Protein AF-A0A8B9JPG5-F1 (afdb_monomer_lite)

InterPro domains:
  IPR008993 Tissue inhibitor of metalloproteinases-like, OB-fold [G3DSA:2.40.50.120] (59-161)
  IPR008993 Tissue inhibitor of metalloproteinases-like, OB-fold [SSF50242] (63-153)
  IPR010294 ADAMTS/ADAMTS-like, Spacer 1 [PF05986] (6-55)
  IPR018933 Netrin module, non-TIMP type [PF01759] (63-150)
  IPR050439 ADAMTS and ADAMTS-like [PTHR13723] (6-58)

Secondary structure (DSSP, 8-state):
------EEESGGG-PPPSEEEEETTEEEEEEE-SSS-EEEE--S--SS--EE-----SEEEEEEEEEEEEETTEEEEEEEEEEEEE-SS---SEEEEEESSSS-SS---TT-EEEEEEEEE--SSSSPPEEE--TTS-EEE--HHHHHHHHHHHHHH-TT--------

Structure (mmCIF, N/CA/C/O backbone):
data_AF-A0A8B9JPG5-F1
#
_entry.id   AF-A0A8B9JPG5-F1
#
loop_
_atom_site.group_PDB
_atom_site.id
_atom_site.type_symbol
_atom_site.label_atom_id
_atom_site.label_alt_id
_atom_site.label_comp_id
_atom_site.label_asym_id
_atom_site.label_entity_id
_atom_site.label_seq_id
_atom_site.pdbx_PDB_ins_code
_atom_site.Cartn_x
_atom_site.Cartn_y
_atom_site.Cartn_z
_atom_site.occupancy
_atom_site.B_iso_or_equiv
_atom_site.auth_seq_id
_atom_site.auth_comp_id
_atom_site.auth_asym_id
_atom_site.auth_atom_id
_atom_site.pdbx_PDB_model_num
ATOM 1 N N . MET A 1 1 ? -15.796 -27.600 5.968 1.00 35.81 1 MET A N 1
ATOM 2 C CA . MET A 1 1 ? -16.480 -26.359 6.389 1.00 35.81 1 MET A CA 1
ATOM 3 C C . MET A 1 1 ? -15.391 -25.347 6.690 1.00 35.81 1 MET A C 1
ATOM 5 O O . MET A 1 1 ? -14.611 -25.589 7.598 1.00 35.81 1 MET A O 1
ATOM 9 N N . GLY A 1 2 ? -15.226 -24.330 5.842 1.00 49.50 2 GLY A N 1
ATOM 10 C CA . GLY A 1 2 ? -14.168 -23.331 6.013 1.00 49.50 2 GLY A CA 1
ATOM 11 C C . GLY A 1 2 ? -14.512 -22.383 7.157 1.00 49.50 2 GLY A C 1
ATOM 12 O O . GLY A 1 2 ? -15.645 -21.913 7.234 1.00 49.50 2 GLY A O 1
ATOM 13 N N . VAL A 1 3 ? -13.557 -22.133 8.050 1.00 55.53 3 VAL A N 1
ATOM 14 C CA . VAL A 1 3 ? -13.694 -21.124 9.104 1.00 55.53 3 VAL A CA 1
ATOM 15 C C . VAL A 1 3 ? -13.783 -19.757 8.426 1.00 55.53 3 VAL A C 1
ATOM 17 O O . VAL A 1 3 ? -12.880 -19.372 7.684 1.00 55.53 3 VAL A O 1
ATOM 20 N N . VAL A 1 4 ? -14.882 -19.033 8.640 1.00 59.91 4 VAL A N 1
ATOM 21 C CA . VAL A 1 4 ? -15.007 -17.644 8.186 1.00 59.91 4 VAL A CA 1
ATOM 22 C C . VAL A 1 4 ? -14.170 -16.789 9.129 1.00 59.91 4 VAL A C 1
ATOM 24 O O . VAL A 1 4 ? -14.615 -16.430 10.215 1.00 59.91 4 VAL A O 1
ATOM 27 N N . VAL A 1 5 ? -12.932 -16.499 8.734 1.00 64.81 5 VAL A N 1
ATOM 28 C CA . VAL A 1 5 ? -12.050 -15.613 9.498 1.00 64.81 5 VAL A CA 1
ATOM 29 C C . VAL A 1 5 ? -12.565 -14.184 9.360 1.00 64.81 5 VAL A C 1
ATOM 31 O O . VAL A 1 5 ? -12.554 -13.604 8.272 1.00 64.81 5 VAL A O 1
ATOM 34 N N . ARG A 1 6 ? -13.033 -13.604 10.468 1.00 70.81 6 ARG A N 1
ATOM 35 C CA . ARG A 1 6 ? -13.463 -12.207 10.517 1.00 70.81 6 ARG A CA 1
ATOM 36 C C . ARG A 1 6 ? -12.307 -11.336 10.990 1.00 70.81 6 ARG A C 1
ATOM 38 O O . ARG A 1 6 ? -11.999 -11.280 12.175 1.00 70.81 6 ARG A O 1
ATOM 45 N N . PHE A 1 7 ? -11.692 -10.620 10.056 1.00 68.75 7 PHE A N 1
ATOM 46 C CA . PHE A 1 7 ? -10.727 -9.584 10.405 1.00 68.75 7 PHE A CA 1
ATOM 47 C C . PHE A 1 7 ? -11.445 -8.339 10.920 1.00 68.75 7 PHE A C 1
ATOM 49 O O . PHE A 1 7 ? -12.365 -7.830 10.274 1.00 68.75 7 PHE A O 1
ATOM 56 N N . VAL A 1 8 ? -11.003 -7.845 12.072 1.00 76.12 8 VAL A N 1
ATOM 57 C CA . VAL A 1 8 ? -11.677 -6.753 12.782 1.00 76.12 8 VAL A CA 1
ATOM 58 C C . VAL A 1 8 ? -10.982 -5.414 12.558 1.00 76.12 8 VAL A C 1
ATOM 60 O O . VAL A 1 8 ? -11.636 -4.436 12.201 1.00 76.12 8 VAL A O 1
ATOM 63 N N . ILE A 1 9 ? -9.655 -5.377 12.700 1.00 79.94 9 ILE A N 1
ATOM 64 C CA . ILE A 1 9 ? -8.839 -4.186 12.442 1.00 79.94 9 ILE A CA 1
ATOM 65 C C . ILE A 1 9 ? -7.865 -4.458 11.302 1.00 79.94 9 ILE A C 1
ATOM 67 O O . ILE A 1 9 ? -7.290 -5.544 11.206 1.00 79.94 9 ILE A O 1
ATOM 71 N N . ASN A 1 10 ? -7.739 -3.465 10.420 1.00 76.00 10 ASN A N 1
ATOM 72 C CA . ASN A 1 10 ? -6.990 -3.489 9.167 1.00 76.00 10 ASN A CA 1
ATOM 73 C C . ASN A 1 10 ? -7.413 -4.582 8.160 1.00 76.00 10 ASN A C 1
ATOM 75 O O . ASN A 1 10 ? -6.817 -4.733 7.100 1.00 76.00 10 ASN A O 1
ATOM 79 N N . GLY A 1 11 ? -8.474 -5.331 8.462 1.00 73.50 11 GLY A N 1
ATOM 80 C CA . GLY A 1 11 ? -8.953 -6.460 7.675 1.00 73.50 11 GLY A CA 1
ATOM 81 C C . GLY A 1 11 ? -9.331 -6.135 6.234 1.00 73.50 11 GLY A C 1
ATOM 82 O O . GLY A 1 11 ? -9.774 -5.028 5.925 1.00 73.50 11 GLY A O 1
ATOM 83 N N . ASN A 1 12 ? -9.225 -7.141 5.360 1.00 72.75 12 ASN A N 1
ATOM 84 C CA . ASN A 1 12 ? -9.536 -7.022 3.930 1.00 72.75 12 ASN A CA 1
ATOM 85 C C . ASN A 1 12 ? -8.791 -5.864 3.253 1.00 72.75 12 ASN A C 1
ATOM 87 O O . ASN A 1 12 ? -9.365 -5.188 2.398 1.00 72.75 12 ASN A O 1
ATOM 91 N N . TRP A 1 13 ? -7.545 -5.615 3.669 1.00 72.25 13 TRP A N 1
ATOM 92 C CA . TRP A 1 13 ? -6.702 -4.560 3.106 1.00 72.25 13 TRP A CA 1
ATOM 93 C C . TRP A 1 13 ? -7.333 -3.169 3.208 1.00 72.25 13 TRP A C 1
ATOM 95 O O . TRP A 1 13 ? -7.225 -2.360 2.292 1.00 72.25 13 TRP A O 1
ATOM 105 N N . LYS A 1 14 ? -8.018 -2.875 4.318 1.00 78.62 14 LYS A N 1
ATOM 106 C CA . LYS A 1 14 ? -8.569 -1.542 4.600 1.00 78.62 14 LYS A CA 1
ATOM 107 C C . LYS A 1 14 ? -7.835 -0.925 5.771 1.00 78.62 14 LYS A C 1
ATOM 109 O O . LYS A 1 14 ? -7.670 -1.581 6.782 1.00 78.62 14 LYS A O 1
ATOM 114 N N . ILE A 1 15 ? -7.461 0.345 5.677 1.00 78.44 15 ILE A N 1
ATOM 115 C CA . ILE A 1 15 ? -6.825 1.055 6.794 1.00 78.44 15 ILE A CA 1
ATOM 116 C C . ILE A 1 15 ? -7.891 1.435 7.829 1.00 78.44 15 ILE A C 1
ATOM 118 O O . ILE A 1 15 ? -8.842 2.155 7.510 1.00 78.44 15 ILE A O 1
ATOM 122 N N . SER A 1 16 ? -7.720 0.984 9.071 1.00 82.69 16 SER A N 1
ATOM 123 C CA . SER A 1 16 ? -8.546 1.405 10.207 1.00 82.69 16 SER A CA 1
ATOM 124 C C . SER A 1 16 ? -8.001 2.688 10.848 1.00 82.69 16 SER A C 1
ATOM 126 O O . SER A 1 16 ? -6.794 2.939 10.847 1.00 82.69 16 SER A O 1
ATOM 128 N N . ILE A 1 17 ? -8.888 3.510 11.420 1.00 82.38 17 ILE A N 1
ATOM 129 C CA . ILE A 1 17 ? -8.504 4.702 12.195 1.00 82.38 17 ILE A CA 1
ATOM 130 C C . ILE A 1 17 ? -8.284 4.346 13.673 1.00 82.38 17 ILE A C 1
ATOM 132 O O . ILE A 1 17 ? -8.996 3.484 14.186 1.00 82.38 17 ILE A O 1
ATOM 136 N N . PRO A 1 18 ? -7.350 4.992 14.388 1.00 86.38 18 PRO A N 1
ATOM 137 C CA . PRO A 1 18 ? -7.251 4.849 15.840 1.00 86.38 18 PRO A CA 1
ATOM 138 C C . PRO A 1 18 ? -8.563 5.227 16.528 1.00 86.38 18 PRO A C 1
ATOM 140 O O . PRO A 1 18 ? -9.206 6.203 16.138 1.00 86.38 18 PRO A O 1
ATOM 143 N N . GLY A 1 19 ? -8.955 4.462 17.541 1.00 88.50 19 GLY A N 1
ATOM 144 C CA . GLY A 1 19 ? -10.221 4.646 18.241 1.00 88.50 19 GLY A CA 1
ATOM 145 C C . GLY A 1 19 ? -10.730 3.370 18.903 1.00 88.50 19 GLY A C 1
ATOM 146 O O . GLY A 1 19 ? -10.037 2.353 18.950 1.00 88.50 19 GLY A O 1
ATOM 147 N N . GLU A 1 20 ? -11.953 3.445 19.416 1.00 91.62 20 GLU A N 1
ATOM 148 C CA . GLU A 1 20 ? -12.646 2.321 20.042 1.00 91.62 20 GLU A CA 1
ATOM 149 C C . GLU A 1 20 ? -13.562 1.602 19.049 1.00 91.62 20 GLU A C 1
ATOM 151 O O . GLU A 1 20 ? -14.272 2.234 18.265 1.00 91.62 20 GLU A O 1
ATOM 156 N N . TYR A 1 21 ? -13.567 0.273 19.119 1.00 89.50 21 TYR A N 1
ATOM 157 C CA . TYR A 1 21 ? -14.355 -0.609 18.266 1.00 89.50 21 TYR A CA 1
ATOM 158 C C . TYR A 1 21 ? -15.128 -1.622 19.116 1.00 89.50 21 TYR A C 1
ATOM 160 O O . TYR A 1 21 ? -14.563 -2.230 20.022 1.00 89.50 21 TYR A O 1
ATOM 168 N N . ASP A 1 22 ? -16.405 -1.842 18.801 1.00 90.06 22 ASP A N 1
ATOM 169 C CA . ASP A 1 22 ? -17.216 -2.917 19.388 1.00 90.06 22 ASP A CA 1
ATOM 170 C C . ASP A 1 22 ? -16.940 -4.248 18.682 1.00 90.06 22 ASP A C 1
ATOM 172 O O . ASP A 1 22 ? -17.262 -4.411 17.501 1.00 90.06 22 ASP A O 1
ATOM 176 N N . VAL A 1 23 ? -16.303 -5.193 19.383 1.00 87.75 23 VAL A N 1
ATOM 177 C CA . VAL A 1 23 ? -15.752 -6.421 18.785 1.00 87.75 23 VAL A CA 1
ATOM 178 C C . VAL A 1 23 ? -15.890 -7.601 19.746 1.00 87.75 23 VAL A C 1
ATOM 180 O O . VAL A 1 23 ? -15.605 -7.463 20.931 1.00 87.75 23 VAL A O 1
ATOM 183 N N . ALA A 1 24 ? -16.340 -8.765 19.262 1.00 85.44 24 ALA A N 1
ATOM 184 C CA . ALA A 1 24 ? -16.481 -9.995 20.059 1.00 85.44 24 ALA A CA 1
ATOM 185 C C . ALA A 1 24 ? -17.149 -9.806 21.444 1.00 85.44 24 ALA A C 1
ATOM 187 O O . ALA A 1 24 ? -16.769 -10.454 22.420 1.00 85.44 24 ALA A O 1
ATOM 188 N N . GLY A 1 25 ? -18.121 -8.893 21.554 1.00 87.62 25 GLY A N 1
ATOM 189 C CA . GLY A 1 25 ? -18.820 -8.606 22.811 1.00 87.62 25 GLY A CA 1
ATOM 190 C C . GLY A 1 25 ? -18.060 -7.731 23.817 1.00 87.62 25 GLY A C 1
ATOM 191 O O . GLY A 1 25 ? -18.489 -7.636 24.963 1.00 87.62 25 GLY A O 1
ATOM 192 N N . THR A 1 26 ? -16.961 -7.091 23.414 1.00 91.06 26 THR A N 1
ATOM 193 C CA . THR A 1 26 ? -16.172 -6.162 24.235 1.00 91.06 26 THR A CA 1
ATOM 194 C C . THR A 1 26 ? -15.699 -4.951 23.413 1.00 91.06 26 THR A C 1
ATOM 196 O O . THR A 1 26 ? -16.004 -4.828 22.224 1.00 91.06 26 THR A O 1
ATOM 199 N N . LYS A 1 27 ? -14.974 -4.026 24.048 1.00 91.31 27 LYS A N 1
ATOM 200 C CA . LYS A 1 27 ? -14.379 -2.848 23.401 1.00 91.31 27 LYS A CA 1
ATOM 201 C C . LYS A 1 27 ? -12.916 -3.117 23.070 1.00 91.31 27 LYS A C 1
ATOM 203 O O . LYS A 1 27 ? -12.140 -3.435 23.958 1.00 91.31 27 LYS A O 1
ATOM 208 N N . LEU A 1 28 ? -12.517 -2.939 21.818 1.00 90.38 28 LEU A N 1
ATOM 209 C CA . LEU A 1 28 ? -11.113 -2.897 21.424 1.00 90.38 28 LEU A CA 1
ATOM 210 C C . LEU A 1 28 ? -10.692 -1.445 21.251 1.00 90.38 28 LEU A C 1
ATOM 212 O O . LEU A 1 28 ? -11.255 -0.722 20.430 1.00 90.38 28 LEU A O 1
ATOM 216 N N . LEU A 1 29 ? -9.681 -1.034 22.005 1.00 91.62 29 LEU A N 1
ATOM 217 C CA . LEU A 1 29 ? -9.038 0.260 21.862 1.00 91.62 29 LEU A CA 1
ATOM 218 C C . LEU A 1 29 ? -7.803 0.105 20.975 1.00 91.62 29 LEU A C 1
ATOM 220 O O . LEU A 1 29 ? -6.804 -0.494 21.372 1.00 91.62 29 LEU A O 1
ATOM 224 N N . TYR A 1 30 ? -7.882 0.648 19.762 1.00 90.31 30 TYR A N 1
ATOM 225 C CA . TYR A 1 30 ? -6.776 0.685 18.813 1.00 90.31 30 TYR A CA 1
ATOM 226 C C . TYR A 1 30 ? -6.069 2.032 18.897 1.00 90.31 30 TYR A C 1
ATOM 228 O O . TYR A 1 30 ? -6.654 3.088 18.636 1.00 90.31 30 TYR A O 1
ATOM 236 N N . ARG A 1 31 ? -4.782 1.989 19.229 1.00 85.44 31 ARG A N 1
ATOM 237 C CA . ARG A 1 31 ? -3.894 3.146 19.237 1.00 85.44 31 ARG A CA 1
ATOM 238 C C . ARG A 1 31 ? -2.774 2.908 18.237 1.00 85.44 31 ARG A C 1
ATOM 240 O O . ARG A 1 31 ? -2.242 1.808 18.126 1.00 85.44 31 ARG A O 1
ATOM 247 N N . ARG A 1 32 ? -2.377 3.960 17.531 1.00 79.56 32 ARG A N 1
ATOM 248 C CA . ARG A 1 32 ? -1.180 3.927 16.695 1.00 79.56 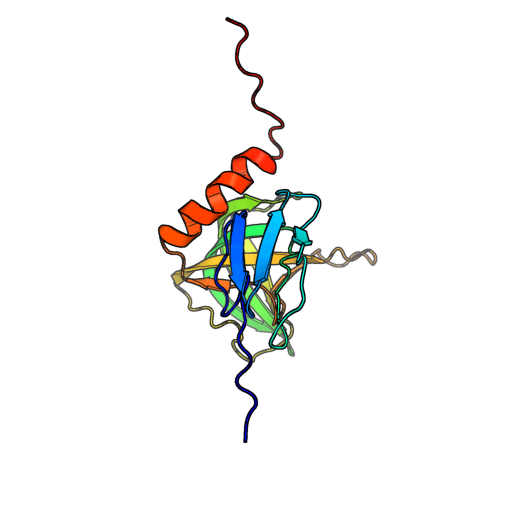32 ARG A CA 1
ATOM 249 C C . ARG A 1 32 ? -0.421 5.230 16.833 1.00 79.56 32 ARG A C 1
ATOM 251 O O . ARG A 1 32 ? -1.014 6.307 16.792 1.00 79.56 32 ARG A O 1
ATOM 258 N N . SER A 1 33 ? 0.887 5.117 16.972 1.00 72.75 33 SER A N 1
ATOM 259 C CA . SER A 1 33 ? 1.804 6.201 16.665 1.00 72.75 33 SER A CA 1
ATOM 260 C C . SER A 1 33 ? 2.174 6.082 15.195 1.00 72.75 33 SER A C 1
ATOM 262 O O . SER A 1 33 ? 2.292 4.977 14.669 1.00 72.75 33 SER A O 1
ATOM 264 N N . ALA A 1 34 ? 2.372 7.206 14.518 1.00 62.09 34 ALA A N 1
ATOM 265 C CA . ALA A 1 34 ? 2.670 7.180 13.093 1.00 62.09 34 ALA A CA 1
ATOM 266 C C . ALA A 1 34 ? 3.979 6.447 12.767 1.00 62.09 34 ALA A C 1
ATOM 268 O O . ALA A 1 34 ? 4.159 5.980 11.646 1.00 62.09 34 ALA A O 1
ATOM 269 N N . ASP A 1 35 ? 4.873 6.311 13.753 1.00 59.16 35 ASP A N 1
ATOM 270 C CA . ASP A 1 35 ? 6.220 5.826 13.507 1.00 59.16 35 ASP A CA 1
ATOM 271 C C . ASP A 1 35 ? 6.760 4.754 14.452 1.00 59.16 35 ASP A C 1
ATOM 273 O O . ASP A 1 35 ? 7.707 4.053 14.090 1.00 59.16 35 ASP A O 1
ATOM 277 N N . THR A 1 36 ? 6.210 4.613 15.652 1.00 61.28 36 THR A N 1
ATOM 278 C CA . THR A 1 36 ? 6.877 3.833 16.702 1.00 61.28 36 THR A CA 1
ATOM 279 C C . THR A 1 36 ? 6.167 2.546 17.076 1.00 61.28 36 THR A C 1
ATOM 281 O O . THR A 1 36 ? 6.854 1.578 17.388 1.00 61.28 36 THR A O 1
ATOM 284 N N . TRP A 1 37 ? 4.835 2.504 17.048 1.00 71.56 37 TRP A N 1
ATOM 285 C CA . TRP A 1 37 ? 4.091 1.334 17.508 1.00 71.56 37 TRP A CA 1
ATOM 286 C C . TRP A 1 37 ? 2.609 1.402 17.129 1.00 71.56 37 TRP A C 1
ATOM 288 O O . TRP A 1 37 ? 2.031 2.482 16.983 1.00 71.56 37 TRP A O 1
ATOM 298 N N . GLU A 1 38 ? 1.993 0.228 17.048 1.00 80.44 38 GLU A N 1
ATOM 299 C CA . GLU A 1 38 ? 0.547 0.025 17.107 1.00 80.44 38 GLU A CA 1
ATOM 300 C C . GLU A 1 38 ? 0.241 -0.761 18.389 1.00 80.44 38 GLU A C 1
ATOM 302 O O . GLU A 1 38 ? 0.988 -1.677 18.736 1.00 80.44 38 GLU A O 1
ATOM 307 N N . SER A 1 39 ? -0.808 -0.390 19.122 1.00 85.12 39 SER A N 1
ATOM 308 C CA . SER A 1 39 ? -1.281 -1.140 20.285 1.00 85.12 39 SER A CA 1
ATOM 309 C C . SER A 1 39 ? -2.774 -1.407 20.177 1.00 85.12 39 SER A C 1
ATOM 311 O O . SER A 1 39 ? -3.553 -0.602 19.658 1.00 85.12 39 SER A O 1
ATOM 313 N N . PHE A 1 40 ? -3.152 -2.572 20.683 1.00 88.00 40 PHE A N 1
ATOM 314 C CA . PHE A 1 40 ? -4.520 -3.048 20.731 1.00 88.00 40 PHE A CA 1
ATOM 315 C C . PHE A 1 40 ? -4.785 -3.466 22.168 1.00 88.00 40 PHE A C 1
ATOM 317 O O . PHE A 1 40 ? -4.139 -4.377 22.682 1.00 88.00 40 PHE A O 1
ATOM 324 N N . GLU A 1 41 ? -5.698 -2.768 22.827 1.00 90.31 41 GLU A N 1
ATOM 325 C CA . GLU A 1 41 ? -6.100 -3.061 24.198 1.00 90.31 41 GLU A CA 1
ATOM 326 C C . GLU A 1 41 ? -7.520 -3.621 24.175 1.00 90.31 41 GLU A C 1
ATOM 328 O O . GLU A 1 41 ? -8.434 -3.006 23.623 1.00 90.31 41 GLU A O 1
ATOM 333 N N . VAL A 1 42 ? -7.694 -4.812 24.749 1.00 90.94 42 VAL A N 1
ATOM 334 C CA . VAL A 1 42 ? -8.981 -5.508 24.825 1.00 90.94 42 VAL A CA 1
ATOM 335 C C . VAL A 1 42 ? -9.201 -5.909 26.289 1.00 90.94 42 VAL A C 1
ATOM 337 O O . VAL A 1 42 ? -8.474 -6.769 26.782 1.00 90.94 42 VAL A O 1
ATOM 340 N N . PRO A 1 43 ? -10.161 -5.301 27.012 1.00 89.00 43 PRO A N 1
ATOM 341 C CA . PRO A 1 43 ? -10.385 -5.567 28.432 1.00 89.00 43 PRO A CA 1
ATOM 342 C C . PRO A 1 43 ? -11.014 -6.949 28.678 1.00 89.00 43 PRO A C 1
ATOM 344 O O . PRO A 1 43 ? -10.873 -7.499 29.767 1.00 89.00 43 PRO A O 1
ATOM 347 N N . GLY A 1 44 ? -11.661 -7.531 27.662 1.00 84.25 44 GLY A N 1
ATOM 348 C CA . GLY A 1 44 ? -12.262 -8.865 27.721 1.00 84.25 44 GLY A CA 1
ATOM 349 C C . GLY A 1 44 ? -13.495 -8.954 28.638 1.00 84.25 44 GLY A C 1
ATOM 350 O O . GLY A 1 44 ? -13.972 -7.928 29.130 1.00 84.25 44 GLY A O 1
ATOM 351 N N . PRO A 1 45 ? -14.036 -10.170 28.853 1.00 88.38 45 PRO A N 1
ATOM 352 C CA . PRO A 1 45 ? -13.767 -11.391 28.082 1.00 88.38 45 PRO A CA 1
ATOM 353 C C . PRO A 1 45 ? -14.278 -11.276 26.633 1.00 88.38 45 PRO A C 1
ATOM 355 O O . PRO A 1 45 ? -15.267 -10.593 26.372 1.00 88.38 45 PRO A O 1
ATOM 358 N N . THR A 1 46 ? -13.607 -11.929 25.683 1.00 88.12 46 THR A N 1
ATOM 359 C CA . THR A 1 46 ? -14.060 -12.017 24.284 1.00 88.12 46 THR A CA 1
ATOM 360 C C . THR A 1 46 ? -14.981 -13.223 24.102 1.00 88.12 46 THR A C 1
ATOM 362 O O . THR A 1 46 ? -14.718 -14.294 24.643 1.00 88.12 46 THR A O 1
ATOM 365 N N . GLN A 1 47 ? -16.063 -13.060 23.341 1.00 86.81 47 GLN A N 1
ATOM 366 C CA . GLN A 1 47 ? -17.018 -14.140 23.050 1.00 86.81 47 GLN A CA 1
ATOM 367 C C . GLN A 1 47 ? -16.583 -15.031 21.873 1.00 86.81 47 GLN A C 1
ATOM 369 O O . GLN A 1 47 ? -17.084 -16.141 21.728 1.00 86.81 47 GLN A O 1
ATOM 374 N N . GLU A 1 48 ? -15.660 -14.548 21.039 1.00 86.25 48 GLU A N 1
ATOM 375 C CA . GLU A 1 48 ? -15.118 -15.232 19.861 1.00 86.25 48 GLU A CA 1
ATOM 376 C C . GLU A 1 48 ? -13.642 -14.851 19.649 1.00 86.25 48 GLU A C 1
ATOM 378 O O . GLU A 1 48 ? -13.165 -13.859 20.214 1.00 86.25 48 GLU A O 1
ATOM 383 N N . ASP A 1 49 ? -12.927 -15.635 18.837 1.00 82.44 49 ASP A N 1
ATOM 384 C CA . ASP A 1 49 ? -11.533 -15.369 18.472 1.00 82.44 49 ASP A CA 1
ATOM 385 C C . ASP A 1 49 ? -11.419 -14.095 17.621 1.00 82.44 49 ASP A C 1
ATOM 387 O O . ASP A 1 49 ? -12.161 -13.883 16.659 1.00 82.44 49 ASP A O 1
ATOM 391 N N . LEU A 1 50 ? -10.449 -13.242 17.955 1.00 78.69 50 LEU A N 1
ATOM 392 C CA . LEU A 1 50 ? -10.187 -11.989 17.250 1.00 78.69 50 LEU A CA 1
ATOM 393 C C . LEU A 1 50 ? -8.923 -12.102 16.391 1.00 78.69 50 LEU A C 1
ATOM 395 O O . LEU A 1 50 ? -7.826 -12.294 16.911 1.00 78.69 50 LEU A O 1
ATOM 399 N N . HIS A 1 51 ? -9.060 -11.891 15.079 1.00 78.50 51 HIS A N 1
ATOM 400 C CA . HIS A 1 51 ? -7.928 -11.782 14.154 1.00 78.50 51 HIS A CA 1
ATOM 401 C C . HIS A 1 51 ? -7.661 -10.310 13.796 1.00 78.50 51 HIS A C 1
ATOM 403 O O . HIS A 1 51 ? -8.509 -9.625 13.210 1.00 78.50 51 HIS A O 1
ATOM 409 N N . ILE A 1 52 ? -6.470 -9.821 14.152 1.00 74.44 52 ILE A N 1
ATOM 410 C CA . ILE A 1 52 ? -6.032 -8.425 13.997 1.00 74.44 52 ILE A CA 1
ATOM 411 C C . ILE A 1 52 ? -4.812 -8.387 13.074 1.00 74.44 52 ILE A C 1
ATOM 413 O O . ILE A 1 52 ? -3.863 -9.138 13.288 1.00 74.44 52 ILE A O 1
ATOM 417 N N . MET A 1 53 ? -4.817 -7.500 12.074 1.00 72.81 53 MET A N 1
ATOM 418 C CA . MET A 1 53 ? -3.649 -7.263 11.223 1.00 72.81 53 MET A CA 1
ATOM 419 C C . MET A 1 53 ? -2.898 -6.003 11.668 1.00 72.81 53 MET A C 1
ATOM 421 O O . MET A 1 53 ? -3.481 -4.922 11.784 1.00 72.81 53 MET A O 1
ATOM 425 N N . VAL A 1 54 ? -1.594 -6.152 11.888 1.00 71.12 54 VAL A N 1
ATOM 426 C CA . VAL A 1 54 ? -0.685 -5.076 12.307 1.00 7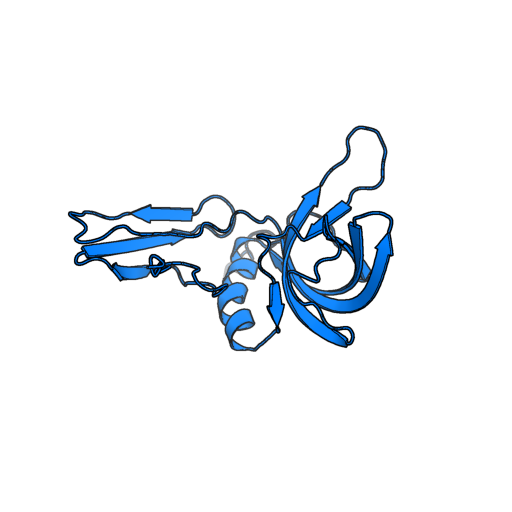1.12 54 VAL A CA 1
ATOM 427 C C . VAL A 1 54 ? 0.109 -4.601 11.092 1.00 71.12 54 VAL A C 1
ATOM 429 O O . VAL A 1 54 ? 0.715 -5.418 10.401 1.00 71.12 54 VAL A O 1
ATOM 432 N N . SER A 1 55 ? 0.118 -3.295 10.817 1.00 66.31 55 SER A N 1
ATOM 433 C CA . SER A 1 55 ? 0.870 -2.723 9.696 1.00 66.31 55 SER A CA 1
ATOM 434 C C . SER A 1 55 ? 2.218 -2.184 10.170 1.00 66.31 55 SER A C 1
ATOM 436 O O . SER A 1 55 ? 2.325 -1.096 10.733 1.00 66.31 55 SER A O 1
ATOM 438 N N . VAL A 1 56 ? 3.280 -2.949 9.917 1.00 63.94 56 VAL A N 1
ATOM 439 C CA . VAL A 1 56 ? 4.665 -2.621 10.316 1.00 63.94 56 VAL A CA 1
ATOM 440 C C . VAL A 1 56 ? 5.524 -2.056 9.177 1.00 63.94 56 VAL A C 1
ATOM 442 O O . VAL A 1 56 ? 6.735 -1.885 9.324 1.00 63.94 56 VAL A O 1
ATOM 445 N N . HIS A 1 57 ? 4.921 -1.711 8.039 1.00 69.69 57 HIS A N 1
ATOM 446 C CA . HIS A 1 57 ? 5.666 -1.302 6.849 1.00 69.69 57 HIS A CA 1
ATOM 447 C C . HIS A 1 57 ? 6.183 0.154 6.940 1.00 69.69 57 HIS A C 1
ATOM 449 O O . HIS A 1 57 ? 5.417 1.070 7.256 1.00 69.69 57 HIS A O 1
ATOM 455 N N . PRO A 1 58 ? 7.483 0.399 6.666 1.00 74.44 58 PRO A N 1
ATOM 456 C CA . PRO A 1 58 ? 8.134 1.688 6.917 1.00 74.44 58 PRO A CA 1
ATOM 457 C C . PRO A 1 58 ? 7.880 2.755 5.846 1.00 74.44 58 PRO A C 1
ATOM 459 O O . PRO A 1 58 ? 8.157 3.927 6.105 1.00 74.44 58 PRO A O 1
ATOM 462 N N . VAL A 1 59 ? 7.400 2.378 4.655 1.00 81.94 59 VAL A N 1
ATOM 463 C CA . VAL A 1 59 ? 6.993 3.336 3.621 1.00 81.94 59 VAL A CA 1
ATOM 464 C C . VAL A 1 59 ? 5.534 3.180 3.288 1.00 81.94 59 VAL A C 1
ATOM 466 O O . VAL A 1 59 ? 5.087 2.072 3.034 1.00 81.94 59 VAL A O 1
ATOM 469 N N . SER A 1 60 ? 4.819 4.301 3.260 1.00 87.44 60 SER A N 1
ATOM 470 C CA . SER A 1 60 ? 3.448 4.411 2.772 1.00 87.44 60 SER A CA 1
ATOM 471 C C . SER A 1 60 ? 3.404 5.506 1.714 1.00 87.44 60 SER A C 1
ATOM 473 O O . SER A 1 60 ? 3.602 6.684 2.028 1.00 87.44 60 SER A O 1
ATOM 475 N N . SER A 1 61 ? 3.167 5.128 0.462 1.00 90.12 61 SER A N 1
ATOM 476 C CA . SER A 1 61 ? 3.216 6.034 -0.685 1.00 90.12 61 SER A CA 1
ATOM 477 C C . SER A 1 61 ? 2.065 5.792 -1.655 1.00 90.12 61 SER A C 1
ATOM 479 O O . SER A 1 61 ? 1.424 4.742 -1.653 1.00 90.12 61 SER A O 1
ATOM 481 N N . VAL A 1 62 ? 1.798 6.797 -2.483 1.00 93.38 62 VAL A N 1
ATOM 482 C CA . VAL A 1 62 ? 1.010 6.655 -3.704 1.00 93.38 62 VAL A CA 1
ATOM 483 C C . VAL A 1 62 ? 1.987 6.534 -4.857 1.00 93.38 62 VAL A C 1
ATOM 485 O O . VAL A 1 62 ? 2.838 7.410 -5.041 1.00 93.38 62 VAL A O 1
ATOM 488 N N . ALA A 1 63 ? 1.848 5.480 -5.650 1.00 95.75 63 ALA A N 1
ATOM 489 C CA . ALA A 1 63 ? 2.667 5.272 -6.831 1.00 95.75 63 ALA A CA 1
ATOM 490 C C . ALA A 1 63 ? 1.810 4.883 -8.035 1.00 95.75 63 ALA A C 1
ATOM 492 O O . ALA A 1 63 ? 0.800 4.191 -7.899 1.00 95.75 63 ALA A O 1
ATOM 493 N N . LYS A 1 64 ? 2.225 5.323 -9.222 1.00 97.44 64 LYS A N 1
ATOM 494 C CA . LYS A 1 64 ? 1.661 4.874 -10.495 1.00 97.44 64 LYS A CA 1
ATOM 495 C C . LYS A 1 64 ? 2.520 3.757 -11.057 1.00 97.44 64 LYS A C 1
ATOM 497 O O . LYS A 1 64 ? 3.726 3.940 -11.204 1.00 97.44 64 LYS A O 1
ATOM 502 N N . VAL A 1 65 ? 1.903 2.639 -11.413 1.00 97.62 65 VAL A N 1
ATOM 503 C CA . VAL A 1 65 ? 2.600 1.535 -12.079 1.00 97.62 65 VAL A CA 1
ATOM 504 C C . VAL A 1 65 ? 2.813 1.923 -13.537 1.00 97.62 65 VAL A C 1
ATOM 506 O O . VAL A 1 65 ? 1.861 2.251 -14.243 1.00 97.62 65 VAL A O 1
ATOM 509 N N . LEU A 1 66 ? 4.066 1.942 -13.977 1.00 97.88 66 LEU A N 1
ATOM 510 C CA . LEU A 1 66 ? 4.444 2.272 -15.3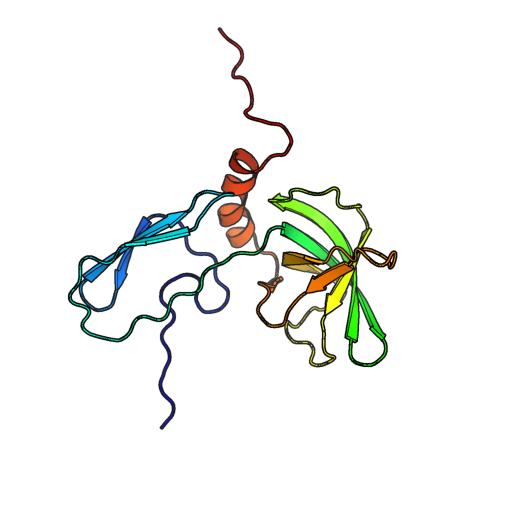52 1.00 97.88 66 LEU A CA 1
ATOM 511 C C . LEU A 1 66 ? 4.615 1.019 -16.206 1.00 97.88 66 LEU A C 1
ATOM 513 O O . LEU A 1 66 ? 4.326 1.057 -17.396 1.00 97.88 66 LEU A O 1
ATOM 517 N N . GLY A 1 67 ? 5.087 -0.066 -15.596 1.00 95.88 67 GLY A N 1
ATOM 518 C CA . GLY A 1 67 ? 5.309 -1.335 -16.270 1.00 95.88 67 GLY A CA 1
ATOM 519 C C . GLY A 1 67 ? 5.679 -2.446 -15.297 1.00 95.88 67 GLY A C 1
ATOM 520 O O . GLY A 1 67 ? 6.114 -2.170 -14.174 1.00 95.88 67 GLY A O 1
ATOM 521 N N . LYS A 1 68 ? 5.566 -3.702 -15.732 1.00 94.44 68 LYS A N 1
ATOM 522 C CA . LYS A 1 68 ? 6.123 -4.851 -15.003 1.00 94.44 68 LYS A CA 1
ATOM 523 C C . LYS A 1 68 ? 6.949 -5.764 -15.899 1.00 94.44 68 LYS A C 1
ATOM 525 O O . LYS A 1 68 ? 6.657 -5.951 -17.076 1.00 94.44 68 LYS A O 1
ATOM 530 N N . VAL A 1 69 ? 7.988 -6.362 -15.325 1.00 94.69 69 VAL A N 1
ATOM 531 C CA . VAL A 1 69 ? 8.800 -7.390 -15.984 1.00 94.69 69 VAL A CA 1
ATOM 532 C C . VAL A 1 69 ? 9.045 -8.558 -15.040 1.00 94.69 69 VAL A C 1
ATOM 534 O O . VAL A 1 69 ? 9.269 -8.369 -13.845 1.00 94.69 69 VAL A O 1
ATOM 537 N N . TYR A 1 70 ? 9.047 -9.772 -15.580 1.00 94.19 70 TYR A N 1
ATOM 538 C CA . TYR A 1 70 ? 9.375 -10.977 -14.822 1.00 94.19 70 TYR A CA 1
ATOM 539 C C . TYR A 1 70 ? 10.878 -11.260 -14.914 1.00 94.19 70 TYR A C 1
ATOM 541 O O . TYR A 1 70 ? 11.415 -11.417 -16.012 1.00 94.19 70 TYR A O 1
ATOM 549 N N . VAL A 1 71 ? 11.559 -11.341 -13.771 1.00 92.56 71 VAL A N 1
ATOM 550 C CA . VAL A 1 71 ? 13.012 -11.554 -13.672 1.00 92.56 71 VAL A CA 1
ATOM 551 C C . VAL A 1 71 ? 13.266 -12.801 -12.833 1.00 92.56 71 VAL A C 1
ATOM 553 O O . VAL A 1 71 ? 13.146 -12.776 -11.613 1.00 92.56 71 VAL A O 1
ATOM 556 N N . GLY A 1 72 ? 13.605 -13.925 -13.472 1.00 91.81 72 GLY A N 1
ATOM 557 C CA . GLY A 1 72 ? 13.716 -15.195 -12.744 1.00 91.81 72 GLY A CA 1
ATOM 558 C C . GLY A 1 72 ? 12.381 -15.541 -12.080 1.00 91.81 72 GLY A C 1
ATOM 559 O O . GLY A 1 72 ? 11.370 -15.574 -12.765 1.00 91.81 72 GLY A O 1
ATOM 560 N N . VAL A 1 73 ? 12.336 -15.766 -10.773 1.00 91.25 73 VAL A N 1
ATOM 561 C CA . VAL A 1 73 ? 11.071 -16.015 -10.049 1.00 91.25 73 VAL A CA 1
ATOM 562 C C . VAL A 1 73 ? 10.404 -14.743 -9.523 1.00 91.25 73 VAL A C 1
ATOM 564 O O . VAL A 1 73 ? 9.261 -14.800 -9.085 1.00 91.25 73 VAL A O 1
ATOM 567 N N . GLU A 1 74 ? 11.087 -13.604 -9.611 1.00 92.38 74 GLU A N 1
ATOM 568 C CA . GLU A 1 74 ? 10.617 -12.321 -9.100 1.00 92.38 74 GLU A CA 1
ATOM 569 C C . GLU A 1 74 ? 9.851 -11.538 -10.176 1.00 92.38 74 GLU A C 1
ATOM 571 O O . GLU A 1 74 ? 10.031 -11.733 -11.387 1.00 92.38 74 GLU A O 1
ATOM 576 N N . THR A 1 75 ? 9.040 -10.587 -9.724 1.00 93.62 75 THR A N 1
ATOM 577 C CA . THR A 1 75 ? 8.438 -9.559 -10.578 1.00 93.62 75 THR A CA 1
ATOM 578 C C . THR A 1 75 ? 8.992 -8.203 -10.186 1.00 93.62 75 THR A C 1
ATOM 580 O O . THR A 1 75 ? 8.969 -7.829 -9.015 1.00 93.62 75 THR A O 1
ATOM 583 N N . ARG A 1 76 ? 9.479 -7.443 -11.166 1.00 94.50 76 ARG A N 1
ATOM 584 C CA . ARG A 1 76 ? 9.932 -6.068 -10.964 1.00 94.50 76 ARG A CA 1
ATOM 585 C C . ARG A 1 76 ? 8.927 -5.102 -11.575 1.00 94.50 76 ARG A C 1
ATOM 587 O O . ARG A 1 76 ? 8.731 -5.110 -12.791 1.00 94.50 76 ARG A O 1
ATOM 594 N N . TYR A 1 77 ? 8.361 -4.242 -10.743 1.00 95.88 77 TYR A N 1
ATOM 595 C CA . TYR A 1 77 ? 7.494 -3.146 -11.156 1.00 95.88 77 TYR A CA 1
ATOM 596 C C . TYR A 1 77 ? 8.308 -1.862 -11.292 1.00 95.88 77 TYR A C 1
ATOM 598 O O . TYR A 1 77 ? 9.062 -1.501 -10.390 1.00 95.88 77 TYR A O 1
ATOM 606 N N . ASP A 1 78 ? 8.150 -1.178 -12.419 1.00 96.75 78 ASP A N 1
ATOM 607 C CA . ASP A 1 78 ? 8.612 0.193 -12.623 1.00 96.75 78 ASP A CA 1
ATOM 608 C C . ASP A 1 78 ? 7.494 1.133 -12.186 1.00 96.75 78 ASP A C 1
ATOM 610 O O . ASP A 1 78 ? 6.364 1.027 -12.677 1.00 96.75 78 ASP A O 1
ATOM 614 N N . VAL A 1 79 ? 7.782 2.012 -11.228 1.00 97.38 79 VAL A N 1
ATOM 615 C CA . VAL A 1 79 ? 6.771 2.881 -10.632 1.00 97.38 79 VAL A CA 1
ATOM 616 C C . VAL A 1 79 ? 7.220 4.331 -10.598 1.00 97.38 79 VAL A C 1
ATOM 618 O O . VAL A 1 79 ? 8.387 4.648 -10.385 1.00 97.38 79 VAL A O 1
ATOM 621 N N . GLN A 1 80 ? 6.252 5.225 -10.753 1.00 97.62 80 GLN A N 1
ATOM 622 C CA . GLN A 1 80 ? 6.413 6.646 -10.488 1.00 97.62 80 GLN A CA 1
ATOM 623 C C . GLN A 1 80 ? 5.864 6.961 -9.096 1.00 97.62 80 GLN A C 1
ATOM 625 O O . GLN A 1 80 ? 4.671 6.761 -8.852 1.00 97.62 80 GLN A O 1
ATOM 630 N N . ILE A 1 81 ? 6.701 7.477 -8.198 1.00 95.00 81 ILE A N 1
ATOM 631 C CA . ILE A 1 81 ? 6.269 7.923 -6.871 1.00 95.00 81 ILE A CA 1
ATOM 632 C C . ILE A 1 81 ? 5.532 9.257 -7.027 1.00 95.00 81 ILE A C 1
ATOM 634 O O . ILE A 1 81 ? 6.096 10.245 -7.487 1.00 95.00 81 ILE A O 1
ATOM 638 N N . ILE A 1 82 ? 4.247 9.282 -6.670 1.00 93.69 82 ILE A N 1
ATOM 639 C CA . ILE A 1 82 ? 3.396 10.479 -6.763 1.00 93.69 82 ILE A CA 1
ATOM 640 C C . ILE A 1 82 ? 3.416 11.242 -5.444 1.00 93.69 82 ILE A C 1
ATOM 642 O O . ILE A 1 82 ? 3.544 12.464 -5.418 1.00 93.69 82 ILE A O 1
ATOM 646 N N . HIS A 1 83 ? 3.246 10.517 -4.343 1.00 89.62 83 HIS A N 1
ATOM 647 C CA . HIS A 1 83 ? 3.152 11.100 -3.016 1.00 89.62 83 HIS A CA 1
ATOM 648 C C . HIS A 1 83 ? 3.659 10.110 -1.973 1.00 89.62 83 HIS A C 1
ATOM 650 O O . HIS A 1 83 ? 3.613 8.900 -2.178 1.00 89.62 83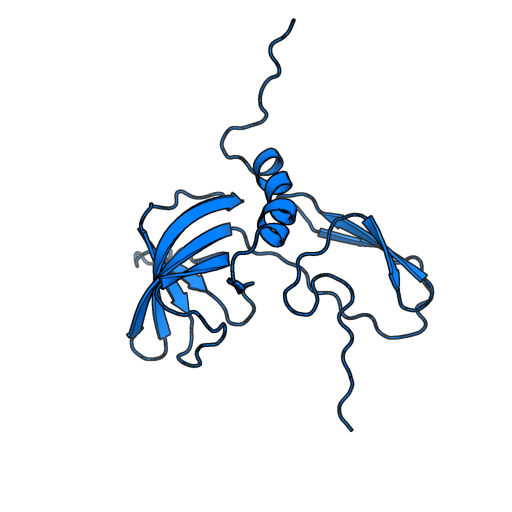 HIS A O 1
ATOM 656 N N . THR A 1 84 ? 4.147 10.613 -0.846 1.00 87.44 84 THR A N 1
ATOM 657 C CA . THR A 1 84 ? 4.680 9.788 0.234 1.00 87.44 84 THR A CA 1
ATOM 658 C C . THR A 1 84 ? 4.157 10.308 1.564 1.00 87.44 84 THR A C 1
ATOM 660 O O . THR A 1 84 ? 4.513 11.408 1.970 1.00 87.44 84 THR A O 1
ATOM 663 N N . TYR A 1 85 ? 3.336 9.504 2.240 1.00 84.25 85 TYR A N 1
ATOM 664 C CA . TYR A 1 85 ? 2.755 9.843 3.542 1.00 84.25 85 TYR A CA 1
ATOM 665 C C . TYR A 1 85 ? 3.715 9.534 4.690 1.00 84.25 85 TYR A C 1
ATOM 667 O O . TYR A 1 85 ? 3.786 10.266 5.672 1.00 84.25 85 TYR A O 1
ATOM 675 N N . ARG A 1 86 ? 4.463 8.434 4.567 1.00 80.62 86 ARG A N 1
ATOM 676 C CA . ARG A 1 86 ? 5.450 7.988 5.552 1.00 80.62 86 ARG A CA 1
ATOM 677 C C . ARG A 1 86 ? 6.651 7.429 4.821 1.00 80.62 86 ARG A C 1
ATOM 679 O O . ARG A 1 86 ? 6.483 6.544 3.987 1.00 80.62 86 ARG A O 1
ATOM 686 N N . ASN A 1 87 ? 7.842 7.934 5.131 1.00 80.19 87 ASN A N 1
ATOM 687 C CA . ASN A 1 87 ? 9.086 7.415 4.579 1.00 80.19 87 ASN A CA 1
ATOM 688 C C . ASN A 1 87 ? 10.300 7.947 5.338 1.00 80.19 87 ASN A C 1
ATOM 690 O O . ASN A 1 87 ? 10.452 9.153 5.496 1.00 80.19 87 ASN A O 1
ATOM 694 N N . ARG A 1 88 ? 11.189 7.046 5.758 1.00 75.44 88 ARG A N 1
ATOM 695 C CA . ARG A 1 88 ? 12.427 7.382 6.484 1.00 75.44 88 ARG A CA 1
ATOM 696 C C . ARG A 1 88 ? 13.684 7.363 5.616 1.00 75.44 88 ARG A C 1
ATOM 698 O O . ARG A 1 88 ? 14.789 7.474 6.136 1.00 75.44 88 ARG A O 1
ATOM 705 N N . TYR A 1 89 ? 13.541 7.155 4.316 1.00 78.44 89 TYR A N 1
ATOM 706 C CA . TYR A 1 89 ? 14.647 7.112 3.367 1.00 78.44 89 TYR A CA 1
ATOM 707 C C . TYR A 1 89 ? 14.347 7.990 2.152 1.00 78.44 89 TYR A C 1
ATOM 709 O O . TYR A 1 89 ? 13.218 8.409 1.942 1.00 78.44 89 TYR A O 1
ATOM 717 N N . HIS A 1 90 ? 15.357 8.340 1.360 1.00 82.12 90 HIS A N 1
ATOM 718 C CA . HIS A 1 90 ? 15.109 9.072 0.120 1.00 82.12 90 HIS A CA 1
ATOM 719 C C . HIS A 1 90 ? 14.474 8.120 -0.900 1.00 82.12 90 HIS A C 1
ATOM 721 O O . HIS A 1 90 ? 14.987 7.017 -1.090 1.00 82.12 90 HIS A O 1
ATOM 727 N N . LEU A 1 91 ? 13.356 8.531 -1.496 1.00 86.38 91 LEU A N 1
ATOM 728 C CA . LEU A 1 91 ? 12.753 7.863 -2.646 1.00 86.38 91 LEU A CA 1
ATOM 729 C C . LEU A 1 91 ? 12.907 8.785 -3.842 1.00 86.38 91 LEU A C 1
ATOM 731 O O . LEU A 1 91 ? 12.596 9.975 -3.752 1.00 86.38 91 LEU A O 1
ATOM 735 N N . GLU A 1 92 ? 13.360 8.224 -4.948 1.00 89.75 92 GLU A N 1
ATOM 736 C CA . GLU A 1 92 ? 13.379 8.917 -6.220 1.00 89.75 92 GLU A CA 1
ATOM 737 C C . GLU A 1 92 ? 11.970 9.008 -6.811 1.00 89.75 92 GLU A C 1
ATOM 739 O O . GLU A 1 92 ? 11.043 8.278 -6.457 1.00 89.75 92 GLU A O 1
ATOM 744 N N . HIS A 1 93 ? 11.803 9.914 -7.772 1.00 91.88 93 HIS A N 1
ATOM 745 C CA . HIS A 1 93 ? 10.541 10.059 -8.503 1.00 91.88 93 HIS A CA 1
ATOM 746 C C . HIS A 1 93 ? 10.167 8.799 -9.299 1.00 91.88 93 HIS A C 1
ATOM 748 O O . HIS A 1 93 ? 8.990 8.548 -9.558 1.00 91.88 93 HIS A O 1
ATOM 754 N N . ARG A 1 94 ? 11.168 8.005 -9.695 1.00 95.88 94 ARG A N 1
ATOM 755 C CA . ARG A 1 94 ? 11.007 6.730 -10.396 1.00 95.88 94 ARG A CA 1
ATOM 756 C C . ARG A 1 94 ? 11.803 5.654 -9.672 1.00 95.88 94 ARG A C 1
ATOM 758 O O . ARG A 1 94 ? 13.003 5.815 -9.481 1.00 95.88 94 ARG A O 1
ATOM 765 N N . GLU A 1 95 ? 11.131 4.574 -9.302 1.00 94.50 95 GLU A N 1
ATOM 766 C CA . GLU A 1 95 ? 11.665 3.520 -8.438 1.00 94.50 95 GLU A CA 1
ATOM 767 C C . GLU A 1 95 ? 11.318 2.128 -8.976 1.00 94.50 95 GLU A C 1
ATOM 769 O O . GLU A 1 95 ? 10.414 1.969 -9.802 1.00 94.50 95 GLU A O 1
ATOM 774 N N . TYR A 1 96 ? 12.021 1.105 -8.477 1.00 94.50 96 TYR A N 1
ATOM 775 C CA . TYR A 1 96 ? 11.723 -0.297 -8.781 1.00 94.50 96 TYR A CA 1
ATOM 776 C C . TYR A 1 96 ? 11.249 -1.052 -7.540 1.00 94.50 96 TYR A C 1
ATOM 778 O O . TYR A 1 96 ? 11.993 -1.187 -6.565 1.00 94.50 96 TYR A O 1
ATOM 786 N N . LEU A 1 97 ? 10.039 -1.607 -7.613 1.00 93.88 97 LEU A N 1
ATOM 787 C CA . LEU A 1 97 ? 9.500 -2.499 -6.587 1.00 93.88 97 LEU A CA 1
ATOM 788 C C . LEU A 1 97 ? 9.722 -3.954 -6.996 1.00 93.88 97 LEU A C 1
ATOM 790 O O . LEU A 1 97 ? 9.489 -4.315 -8.149 1.00 93.88 97 LEU A O 1
ATOM 794 N N . TRP A 1 98 ? 10.143 -4.786 -6.052 1.00 93.62 98 TRP A N 1
ATOM 795 C CA . TRP A 1 98 ? 10.450 -6.197 -6.271 1.00 93.62 98 TRP A CA 1
ATOM 796 C C . TRP A 1 98 ? 9.474 -7.071 -5.494 1.00 93.62 98 TRP A C 1
ATOM 798 O O . TRP A 1 98 ? 9.477 -7.050 -4.264 1.00 93.62 98 TRP A O 1
ATOM 808 N N . ALA A 1 99 ? 8.657 -7.836 -6.212 1.00 93.00 99 ALA A N 1
ATOM 809 C CA . ALA A 1 99 ? 7.813 -8.875 -5.642 1.00 93.00 99 ALA A CA 1
ATOM 810 C C . ALA A 1 99 ? 8.507 -10.244 -5.752 1.00 93.00 99 ALA A C 1
ATOM 812 O O . ALA A 1 99 ? 9.105 -10.537 -6.794 1.00 93.00 99 ALA A O 1
ATOM 813 N N . PRO A 1 100 ? 8.425 -11.098 -4.716 1.00 90.88 100 PRO A N 1
ATOM 814 C CA . PRO A 1 100 ? 9.201 -12.340 -4.627 1.00 90.88 100 PRO A CA 1
ATOM 815 C C . PRO A 1 100 ? 8.705 -13.453 -5.564 1.00 90.88 100 PRO A C 1
ATOM 817 O O . PRO A 1 100 ? 9.332 -14.505 -5.665 1.00 90.88 100 PRO A O 1
ATOM 820 N N . ASN A 1 101 ? 7.576 -13.241 -6.235 1.00 88.44 101 ASN A N 1
ATOM 821 C CA . ASN A 1 101 ? 6.897 -14.236 -7.049 1.00 88.44 101 ASN A CA 1
ATOM 822 C C . ASN A 1 101 ? 6.363 -13.607 -8.352 1.00 88.44 101 ASN A C 1
ATOM 824 O O . ASN A 1 101 ? 6.440 -12.395 -8.576 1.00 88.44 101 ASN A O 1
ATOM 828 N N . ARG A 1 102 ? 5.790 -14.454 -9.213 1.00 89.44 102 ARG A N 1
ATOM 829 C CA . ARG A 1 102 ? 5.107 -14.061 -10.458 1.00 89.44 102 ARG A CA 1
ATOM 830 C C . ARG A 1 102 ? 3.581 -14.123 -10.364 1.00 89.44 102 ARG A C 1
ATOM 832 O O . ARG A 1 102 ? 2.923 -14.150 -11.398 1.00 89.44 102 ARG A O 1
ATOM 839 N N . CYS A 1 103 ? 3.007 -14.239 -9.166 1.00 81.44 103 CYS A N 1
ATOM 840 C CA . CYS A 1 103 ? 1.593 -14.599 -9.034 1.00 81.44 103 CYS A CA 1
ATOM 841 C C . CYS A 1 103 ? 0.620 -13.419 -9.173 1.00 81.44 103 CYS A C 1
ATOM 843 O O . CYS A 1 103 ? -0.564 -13.612 -8.933 1.00 81.44 103 CYS A O 1
ATOM 845 N N . ASP A 1 104 ? 1.085 -12.228 -9.574 1.00 77.69 104 ASP A N 1
ATOM 846 C CA . ASP A 1 104 ? 0.273 -11.002 -9.628 1.00 77.69 104 ASP A CA 1
ATOM 847 C C . ASP A 1 104 ? -0.520 -10.771 -8.321 1.00 77.69 104 ASP A C 1
ATOM 849 O O . ASP A 1 104 ? -1.658 -10.306 -8.329 1.00 77.69 104 ASP A O 1
ATOM 853 N N . CYS A 1 105 ? 0.096 -11.109 -7.179 1.00 76.12 105 CYS A N 1
ATOM 854 C CA . CYS A 1 105 ? -0.442 -10.897 -5.837 1.00 76.12 105 CYS A CA 1
ATOM 855 C C . CYS A 1 105 ? 0.514 -9.964 -5.081 1.00 76.12 105 CYS A C 1
ATOM 857 O O . CYS A 1 105 ? 1.590 -10.417 -4.687 1.00 76.12 105 CYS A O 1
ATOM 859 N N . PRO A 1 106 ? 0.168 -8.684 -4.873 1.00 78.81 106 PR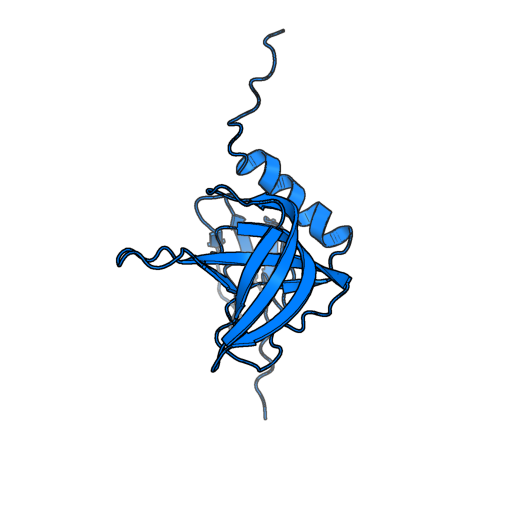O A N 1
ATOM 860 C CA . PRO A 1 106 ? -1.094 -8.023 -5.221 1.00 78.81 106 PRO A CA 1
ATOM 861 C C . PRO A 1 106 ? -1.227 -7.683 -6.720 1.00 78.81 106 PRO A C 1
ATOM 863 O O . PRO A 1 106 ? -0.231 -7.415 -7.392 1.00 78.81 106 PRO A O 1
ATOM 866 N N . LEU A 1 107 ? -2.466 -7.652 -7.235 1.00 87.75 107 LEU A N 1
ATOM 867 C CA . LEU A 1 107 ? -2.734 -7.333 -8.643 1.00 87.75 107 LEU A CA 1
ATOM 868 C C . LEU A 1 107 ? -2.482 -5.845 -8.899 1.00 87.75 107 LEU A C 1
ATOM 870 O O . LEU A 1 107 ? -3.251 -4.982 -8.466 1.00 87.75 107 LEU A O 1
ATOM 874 N N . LEU A 1 108 ? -1.402 -5.566 -9.621 1.00 92.94 108 LEU A N 1
ATOM 875 C CA . LEU A 1 108 ? -0.987 -4.228 -10.016 1.00 92.94 108 LEU A CA 1
ATOM 876 C C . LEU A 1 108 ? -1.051 -4.091 -11.538 1.00 92.94 108 LEU A C 1
ATOM 878 O O . LEU A 1 108 ? -0.328 -4.767 -12.272 1.00 92.94 108 LEU A O 1
ATOM 882 N N . GLU A 1 109 ? -1.922 -3.202 -12.002 1.00 93.88 109 GLU A N 1
ATOM 883 C CA . GLU A 1 109 ? -2.158 -2.928 -13.414 1.00 93.88 109 GLU A CA 1
ATOM 884 C C . GLU A 1 109 ? -1.373 -1.697 -13.866 1.00 93.88 109 GLU A C 1
ATOM 886 O O . GLU A 1 109 ? -1.303 -0.674 -13.178 1.00 93.88 109 GLU A O 1
ATOM 891 N N . GLU A 1 110 ? -0.789 -1.789 -15.057 1.00 95.75 110 GLU A N 1
ATOM 892 C CA . GLU A 1 110 ? -0.041 -0.692 -15.662 1.00 95.75 110 GLU A CA 1
ATOM 893 C C . GLU A 1 110 ? -0.958 0.505 -15.948 1.00 95.75 110 GLU A C 1
ATOM 895 O O . GLU A 1 110 ? -2.094 0.366 -16.394 1.00 95.75 110 GLU A O 1
ATOM 900 N N . GLY A 1 111 ? -0.465 1.712 -15.679 1.00 96.44 111 GLY A N 1
ATOM 901 C CA . GLY A 1 111 ? -1.210 2.958 -15.845 1.00 96.44 111 GLY A CA 1
ATOM 902 C C . GLY A 1 111 ? -2.060 3.365 -14.638 1.00 96.44 111 GLY A C 1
ATOM 903 O O . GLY A 1 111 ? -2.470 4.528 -14.573 1.00 96.44 111 GLY A O 1
ATOM 904 N N . TYR A 1 112 ? -2.267 2.480 -13.662 1.00 96.31 112 TYR A N 1
ATOM 905 C CA . TYR A 1 112 ? -3.079 2.755 -12.476 1.00 96.31 112 TYR A CA 1
ATOM 906 C C . TYR A 1 112 ? -2.246 3.236 -11.285 1.00 96.31 112 TYR A C 1
ATOM 908 O O . TYR A 1 112 ? -1.038 3.006 -11.192 1.00 96.31 112 TYR A O 1
ATOM 916 N N . GLN A 1 113 ? -2.913 3.954 -10.379 1.00 96.44 113 GLN A N 1
ATOM 917 C CA . GLN A 1 113 ? -2.330 4.468 -9.143 1.00 96.44 113 GLN A CA 1
ATOM 918 C C . GLN A 1 113 ? -2.745 3.600 -7.965 1.00 96.44 113 GLN A C 1
ATOM 920 O O . GLN A 1 113 ? -3.914 3.228 -7.842 1.00 96.44 113 GLN A O 1
ATOM 925 N N . TYR A 1 114 ? -1.798 3.343 -7.075 1.00 94.56 114 TYR A N 1
ATOM 926 C CA . TYR A 1 114 ? -1.990 2.500 -5.909 1.00 94.56 114 TYR A CA 1
ATOM 927 C C . TYR A 1 114 ? -1.434 3.174 -4.666 1.00 94.56 114 TYR A C 1
ATOM 929 O O . TYR A 1 114 ? -0.401 3.841 -4.712 1.00 94.56 114 TYR A O 1
ATOM 937 N N . VAL A 1 115 ? -2.119 2.957 -3.549 1.00 92.31 115 VAL A N 1
ATOM 938 C CA . VAL A 1 115 ? -1.551 3.128 -2.216 1.00 92.31 115 VAL A CA 1
ATOM 939 C C . VAL A 1 115 ? -0.763 1.871 -1.902 1.00 92.31 115 VAL A C 1
ATOM 941 O O . VAL A 1 115 ? -1.332 0.778 -1.881 1.00 92.31 115 VAL A O 1
ATOM 944 N N . LEU A 1 116 ? 0.528 2.042 -1.650 1.00 91.56 116 LEU A N 1
ATOM 945 C CA . LEU A 1 116 ? 1.465 0.963 -1.393 1.00 91.56 116 LEU A CA 1
ATOM 946 C C . LEU A 1 116 ? 2.099 1.157 -0.022 1.00 91.56 116 LEU A C 1
ATOM 948 O O . LEU A 1 116 ? 2.566 2.252 0.308 1.00 91.56 116 LEU A O 1
ATOM 952 N N . MET A 1 117 ? 2.137 0.085 0.764 1.00 88.81 117 MET A N 1
ATOM 953 C CA . MET A 1 117 ? 2.991 0.005 1.937 1.00 88.81 117 MET A CA 1
ATOM 954 C C . MET A 1 117 ? 4.082 -1.020 1.689 1.00 88.81 117 MET A C 1
ATOM 956 O O . MET A 1 117 ? 3.801 -2.207 1.588 1.00 88.81 117 MET A O 1
ATOM 960 N N . VAL A 1 118 ? 5.314 -0.539 1.556 1.00 88.75 118 VAL A N 1
ATOM 961 C CA . VAL A 1 118 ? 6.452 -1.334 1.083 1.00 88.75 118 VAL A CA 1
ATOM 962 C C . VAL A 1 118 ? 7.604 -1.290 2.071 1.00 88.75 118 VAL A C 1
ATOM 964 O O . VAL A 1 118 ? 7.739 -0.366 2.887 1.00 88.75 118 VAL A O 1
ATOM 967 N N . ARG A 1 119 ? 8.464 -2.304 1.990 1.00 86.12 119 ARG A N 1
ATOM 968 C CA . ARG A 1 119 ? 9.622 -2.448 2.866 1.00 86.12 119 ARG A CA 1
ATOM 969 C C . ARG A 1 119 ? 10.911 -2.206 2.100 1.00 86.12 119 ARG A C 1
ATOM 971 O O . ARG A 1 119 ? 11.114 -2.718 1.007 1.00 86.12 119 ARG A O 1
ATOM 978 N N . ARG A 1 120 ? 11.838 -1.465 2.705 1.00 85.00 120 ARG A N 1
ATOM 979 C CA . ARG A 1 120 ? 13.203 -1.368 2.181 1.00 85.00 120 ARG A CA 1
ATOM 980 C C . ARG A 1 120 ? 14.012 -2.577 2.616 1.00 85.00 120 ARG A C 1
ATOM 982 O O . ARG A 1 120 ? 14.086 -2.866 3.810 1.00 85.00 120 ARG A O 1
ATOM 989 N N . HIS A 1 121 ? 14.679 -3.210 1.665 1.00 84.44 121 HIS A N 1
ATOM 990 C CA . HIS A 1 121 ? 15.703 -4.206 1.921 1.00 84.44 121 HIS A CA 1
ATOM 991 C C . HIS A 1 121 ? 17.079 -3.604 1.636 1.00 84.44 121 HIS A C 1
ATOM 993 O O . HIS A 1 121 ? 17.401 -3.237 0.502 1.00 84.44 121 HIS A O 1
ATOM 999 N N . ILE A 1 122 ? 17.869 -3.467 2.701 1.00 78.31 122 ILE A N 1
ATOM 1000 C CA . ILE A 1 122 ? 19.243 -2.972 2.642 1.00 78.31 122 ILE A CA 1
ATOM 1001 C C . ILE A 1 122 ? 20.144 -4.188 2.504 1.00 78.31 122 ILE A C 1
ATOM 1003 O O . ILE A 1 122 ? 20.172 -5.027 3.402 1.00 78.31 122 ILE A O 1
ATOM 1007 N N . ASN A 1 123 ? 20.867 -4.284 1.394 1.00 74.50 123 ASN A N 1
ATOM 1008 C CA . ASN A 1 123 ? 21.859 -5.333 1.237 1.00 74.50 123 ASN A CA 1
ATOM 1009 C C . ASN A 1 123 ? 23.229 -4.805 1.698 1.00 74.50 123 ASN A C 1
ATOM 1011 O O . ASN A 1 123 ? 23.733 -3.815 1.169 1.00 74.50 123 ASN A O 1
ATOM 1015 N N . TYR A 1 124 ? 23.817 -5.463 2.699 1.00 65.69 124 TYR A N 1
ATOM 1016 C CA . TYR A 1 124 ? 25.116 -5.095 3.275 1.00 65.69 124 TYR A CA 1
ATOM 1017 C C . TYR A 1 124 ? 26.316 -5.711 2.527 1.00 65.69 124 TYR A C 1
ATOM 1019 O O . TYR A 1 124 ? 27.454 -5.323 2.767 1.00 65.69 124 TYR A O 1
ATOM 1027 N N . GLU A 1 125 ? 26.066 -6.614 1.579 1.00 72.62 125 GLU A N 1
ATOM 1028 C CA . GLU A 1 125 ? 27.041 -7.309 0.724 1.00 72.62 125 GLU A CA 1
ATOM 1029 C C . GLU A 1 125 ? 27.260 -6.590 -0.625 1.00 72.62 125 GLU A C 1
ATOM 1031 O O . GLU A 1 125 ? 27.659 -7.199 -1.612 1.00 72.62 125 GLU A O 1
ATOM 1036 N N . GLN A 1 126 ? 27.008 -5.275 -0.679 1.00 56.19 126 GLN A N 1
ATOM 1037 C CA . GLN A 1 126 ? 27.264 -4.394 -1.834 1.00 56.19 126 GLN A CA 1
ATOM 1038 C C . GLN A 1 126 ? 26.403 -4.632 -3.089 1.00 56.19 126 GLN A C 1
ATOM 1040 O O . GLN A 1 126 ? 26.729 -4.125 -4.163 1.00 56.19 126 GLN A O 1
ATOM 1045 N N . THR A 1 127 ? 25.271 -5.332 -2.986 1.00 62.00 127 THR A N 1
ATOM 1046 C CA . THR A 1 127 ? 24.270 -5.302 -4.070 1.00 62.00 127 THR A CA 1
ATOM 1047 C C . THR A 1 127 ? 23.351 -4.078 -3.946 1.00 62.00 127 THR A C 1
ATOM 1049 O O . THR A 1 127 ? 23.318 -3.400 -2.917 1.00 62.00 127 THR A O 1
ATOM 1052 N N . LEU A 1 128 ? 22.614 -3.748 -5.014 1.00 69.00 128 LEU A N 1
ATOM 1053 C CA . LEU A 1 128 ? 21.683 -2.616 -5.017 1.00 69.00 128 LEU A CA 1
ATOM 1054 C C . LEU A 1 128 ? 20.605 -2.790 -3.935 1.00 69.00 128 LEU A C 1
ATOM 1056 O O . LEU A 1 128 ? 19.965 -3.839 -3.848 1.00 69.00 128 LEU A O 1
ATOM 1060 N N . ASN A 1 129 ? 20.369 -1.733 -3.151 1.00 80.88 129 ASN A N 1
ATOM 1061 C CA . ASN A 1 129 ? 19.232 -1.670 -2.233 1.00 80.88 129 ASN A CA 1
ATOM 1062 C C . ASN A 1 129 ? 17.931 -1.878 -3.016 1.00 80.88 129 ASN A C 1
ATOM 1064 O O . ASN A 1 129 ? 17.752 -1.293 -4.085 1.00 80.88 129 ASN A O 1
ATOM 1068 N N . ARG A 1 130 ? 17.023 -2.694 -2.477 1.00 88.75 130 ARG A N 1
ATOM 1069 C CA . ARG A 1 130 ? 15.738 -2.999 -3.116 1.00 88.75 130 ARG A CA 1
ATOM 1070 C C . ARG A 1 130 ? 14.586 -2.468 -2.278 1.00 88.75 130 ARG A C 1
ATOM 1072 O O . ARG A 1 130 ? 14.670 -2.407 -1.050 1.00 88.75 130 ARG A O 1
ATOM 1079 N N . ILE A 1 131 ? 13.496 -2.129 -2.951 1.00 91.31 131 ILE A N 1
ATOM 1080 C CA . ILE A 1 131 ? 12.200 -1.902 -2.318 1.00 91.31 131 ILE A CA 1
ATOM 1081 C C . ILE A 1 131 ? 11.367 -3.147 -2.593 1.00 91.31 131 ILE A C 1
ATOM 1083 O O . ILE A 1 131 ? 11.171 -3.518 -3.748 1.00 91.31 131 ILE A O 1
ATOM 1087 N N . LEU A 1 132 ? 10.941 -3.821 -1.534 1.00 91.19 132 LEU A N 1
ATOM 1088 C CA . LEU A 1 132 ? 10.206 -5.071 -1.605 1.00 91.19 132 LEU A CA 1
ATOM 1089 C C . LEU A 1 132 ? 8.706 -4.803 -1.514 1.00 91.19 132 LEU A C 1
ATOM 1091 O O . LEU A 1 132 ? 8.246 -4.056 -0.644 1.00 91.19 132 LEU A O 1
ATOM 1095 N N . LEU A 1 133 ? 7.976 -5.439 -2.423 1.00 91.31 133 LEU A N 1
ATOM 1096 C CA . LEU A 1 133 ? 6.532 -5.601 -2.391 1.00 91.31 133 LEU A CA 1
ATOM 1097 C C . LEU A 1 133 ? 6.264 -7.064 -2.019 1.00 91.31 133 LEU A C 1
ATOM 1099 O O . LEU A 1 133 ? 6.236 -7.937 -2.882 1.00 91.31 133 LEU A O 1
ATOM 1103 N N . GLU A 1 134 ? 6.172 -7.330 -0.722 1.00 86.88 134 GLU A N 1
ATOM 1104 C CA . GLU A 1 134 ? 5.934 -8.670 -0.176 1.00 86.88 134 GLU A CA 1
ATOM 1105 C C . GLU A 1 134 ? 4.471 -9.095 -0.419 1.00 86.88 134 GLU A C 1
ATOM 1107 O O . GLU A 1 134 ? 3.611 -8.267 -0.726 1.00 86.88 134 GLU A O 1
ATOM 1112 N N . GLU A 1 135 ? 4.167 -10.389 -0.308 1.00 82.81 135 GLU A N 1
ATOM 1113 C CA . GLU A 1 135 ? 2.805 -10.911 -0.537 1.00 82.81 135 GLU A CA 1
ATOM 1114 C C . GLU A 1 135 ? 1.773 -10.327 0.440 1.00 82.81 135 GLU A C 1
ATOM 1116 O O . GLU A 1 135 ? 0.601 -10.165 0.100 1.00 82.81 135 GLU A O 1
ATOM 1121 N N . ASP A 1 136 ? 2.221 -9.991 1.648 1.00 78.44 136 ASP A N 1
ATOM 1122 C CA . ASP A 1 136 ? 1.448 -9.374 2.721 1.00 78.44 136 ASP A CA 1
ATOM 1123 C C . ASP A 1 136 ? 1.560 -7.833 2.740 1.00 78.44 136 ASP A C 1
ATOM 1125 O O . ASP A 1 136 ? 1.000 -7.168 3.618 1.00 78.44 136 ASP A O 1
ATOM 1129 N N . SER A 1 137 ? 2.257 -7.236 1.764 1.00 83.75 137 SER A N 1
ATOM 1130 C CA . SER A 1 137 ? 2.343 -5.783 1.630 1.00 83.75 137 SER A CA 1
ATOM 1131 C C . SER A 1 137 ? 0.988 -5.192 1.254 1.00 83.75 137 SER A C 1
ATOM 1133 O O . SER A 1 137 ? 0.292 -5.662 0.352 1.00 83.75 137 SER A O 1
ATOM 1135 N N . TYR A 1 138 ? 0.614 -4.099 1.919 1.00 86.06 138 TYR A N 1
ATOM 1136 C CA . TYR A 1 138 ? -0.623 -3.400 1.593 1.00 86.06 138 TYR A CA 1
ATOM 1137 C C . TYR A 1 138 ? -0.511 -2.777 0.201 1.00 86.06 138 TYR A C 1
ATOM 1139 O O . TYR A 1 138 ? 0.294 -1.872 -0.017 1.00 86.06 138 TYR A O 1
ATOM 1147 N N . ALA A 1 139 ? -1.364 -3.214 -0.717 1.00 89.75 139 ALA A N 1
ATOM 1148 C CA . ALA A 1 139 ? -1.515 -2.608 -2.028 1.00 89.75 139 ALA A CA 1
ATOM 1149 C C . ALA A 1 139 ? -2.997 -2.501 -2.376 1.00 89.75 139 ALA A C 1
ATOM 1151 O O . ALA A 1 139 ? -3.711 -3.503 -2.437 1.00 89.75 139 ALA A O 1
ATOM 1152 N N . GLN A 1 140 ? -3.471 -1.276 -2.583 1.00 89.75 140 GLN A N 1
ATOM 1153 C CA . GLN A 1 140 ? -4.857 -1.004 -2.956 1.00 89.75 140 GLN A CA 1
ATOM 1154 C C . GLN A 1 140 ? -4.921 0.085 -4.024 1.00 89.75 140 GLN A C 1
ATOM 1156 O O . GLN A 1 140 ? -4.119 1.020 -3.968 1.00 89.75 140 GLN A O 1
ATOM 1161 N N . PRO A 1 141 ? -5.876 0.017 -4.971 1.00 92.00 141 PRO A N 1
ATOM 1162 C CA . PRO A 1 141 ? -6.121 1.112 -5.901 1.00 92.00 141 PRO A CA 1
ATOM 1163 C C . PRO A 1 141 ? -6.310 2.430 -5.148 1.00 92.00 141 PRO A C 1
ATOM 1165 O O . PRO A 1 141 ? -7.035 2.482 -4.151 1.00 92.00 141 PRO A O 1
ATOM 1168 N N . TYR A 1 142 ? -5.662 3.490 -5.620 1.00 91.62 142 TYR A N 1
ATOM 1169 C CA . TYR A 1 142 ? -5.756 4.805 -5.001 1.00 91.62 142 TYR A CA 1
ATOM 1170 C C . TYR A 1 142 ? -7.185 5.345 -5.106 1.00 91.62 142 TYR A C 1
ATOM 1172 O O . TYR A 1 142 ? -7.744 5.447 -6.201 1.00 91.62 142 TYR A O 1
ATOM 1180 N N . ARG A 1 143 ? -7.776 5.724 -3.967 1.00 89.88 143 ARG A N 1
ATOM 1181 C CA . ARG A 1 143 ? -9.017 6.505 -3.926 1.00 89.88 143 ARG A CA 1
ATOM 1182 C C . ARG A 1 143 ? -8.905 7.638 -2.895 1.00 89.88 143 ARG A C 1
ATOM 1184 O O . ARG A 1 143 ? -8.085 7.569 -1.976 1.00 89.88 143 ARG A O 1
ATOM 1191 N N . PRO A 1 144 ? -9.756 8.681 -2.997 1.00 86.12 144 PRO A N 1
ATOM 1192 C CA . PRO A 1 144 ? -9.725 9.824 -2.076 1.00 86.12 144 PRO A CA 1
ATOM 1193 C C . PRO A 1 144 ? -9.939 9.459 -0.597 1.00 86.12 144 PRO A C 1
ATOM 1195 O O . PRO A 1 144 ? -9.512 10.183 0.305 1.00 86.12 144 PRO A O 1
ATOM 1198 N N . ARG A 1 145 ? -10.610 8.330 -0.335 1.00 85.19 145 ARG A N 1
ATOM 1199 C CA . ARG A 1 145 ? -10.822 7.820 1.021 1.00 85.19 145 ARG A CA 1
ATOM 1200 C C . ARG A 1 145 ? -9.498 7.405 1.659 1.00 85.19 145 ARG A C 1
ATOM 1202 O O . ARG A 1 145 ? -9.228 7.801 2.787 1.00 85.19 145 ARG A O 1
ATOM 1209 N N . GLU A 1 146 ? -8.693 6.615 0.959 1.00 82.56 146 GLU A N 1
ATOM 1210 C CA . GLU A 1 146 ? -7.407 6.113 1.438 1.00 82.56 146 GLU A CA 1
ATOM 1211 C C . GLU A 1 146 ? -6.421 7.265 1.664 1.00 82.56 146 GLU A C 1
ATOM 1213 O O . GLU A 1 146 ? -5.729 7.280 2.680 1.00 82.56 146 GLU A O 1
ATOM 1218 N N . ASP A 1 147 ? -6.439 8.279 0.792 1.00 83.00 147 ASP A N 1
ATOM 1219 C CA . ASP A 1 147 ? -5.675 9.518 0.978 1.00 83.00 147 ASP A CA 1
ATOM 1220 C C . ASP A 1 147 ? -6.005 10.207 2.310 1.00 83.00 147 ASP A C 1
ATOM 1222 O O . ASP A 1 147 ? -5.116 10.518 3.102 1.00 83.00 147 ASP A O 1
ATOM 1226 N N . SER A 1 148 ? -7.298 10.366 2.606 1.00 83.06 148 SER A N 1
ATOM 1227 C CA . SER A 1 148 ? -7.769 11.012 3.838 1.00 83.06 148 SER A CA 1
ATOM 1228 C C . SER A 1 148 ? -7.350 10.251 5.103 1.00 83.06 148 SER A C 1
ATOM 1230 O O . SER A 1 148 ? -7.095 10.865 6.137 1.00 83.06 148 SER A O 1
ATOM 1232 N N . LEU A 1 149 ? -7.257 8.919 5.025 1.00 82.06 149 LEU A N 1
ATOM 1233 C CA . LEU A 1 149 ? -6.841 8.053 6.137 1.00 82.06 149 LEU A CA 1
ATOM 1234 C C . LEU A 1 149 ? -5.330 8.094 6.403 1.00 82.06 149 LEU A C 1
ATOM 1236 O O . LEU A 1 149 ? -4.894 7.833 7.530 1.00 82.06 149 LEU A O 1
ATOM 1240 N N . LEU A 1 150 ? -4.537 8.389 5.371 1.00 81.44 150 LEU A N 1
ATOM 1241 C CA . LEU A 1 150 ? -3.076 8.409 5.429 1.00 81.44 150 LEU A CA 1
ATOM 1242 C C . LEU A 1 150 ? -2.500 9.807 5.641 1.00 81.44 150 LEU A C 1
ATOM 1244 O O . LEU A 1 150 ? -1.421 9.922 6.213 1.00 81.44 150 LEU A O 1
ATOM 1248 N N . ARG A 1 151 ? -3.227 10.865 5.270 1.00 82.69 151 ARG A N 1
ATOM 1249 C CA . ARG A 1 151 ? -2.799 12.262 5.435 1.00 82.69 151 ARG A CA 1
ATOM 1250 C C . ARG A 1 151 ? -2.295 12.615 6.845 1.00 82.69 151 ARG A C 1
ATOM 1252 O O . ARG A 1 151 ? -1.263 13.273 6.929 1.00 82.69 151 ARG A O 1
ATOM 1259 N N . PRO A 1 152 ? -2.909 12.152 7.955 1.00 78.00 152 PRO A N 1
ATOM 1260 C CA . PRO A 1 152 ? -2.377 12.433 9.291 1.00 78.00 152 PRO A CA 1
ATOM 1261 C C . PRO A 1 152 ? -0.974 11.856 9.545 1.00 78.00 152 PRO A C 1
ATOM 1263 O O . PRO A 1 152 ? -0.259 12.357 10.408 1.00 78.00 152 PRO A O 1
ATOM 1266 N N . LEU A 1 153 ? -0.558 10.813 8.810 1.00 75.19 153 LEU A N 1
ATOM 1267 C CA . LEU A 1 153 ? 0.805 10.282 8.912 1.00 75.19 153 LEU A CA 1
ATOM 1268 C C . LEU A 1 153 ? 1.832 11.283 8.385 1.00 75.19 153 LEU A C 1
ATOM 1270 O O . LEU A 1 153 ? 2.928 11.335 8.924 1.00 75.19 153 LEU A O 1
ATOM 1274 N N . GLU A 1 154 ? 1.485 12.115 7.401 1.00 75.81 154 GLU A N 1
ATOM 1275 C CA . GLU A 1 154 ? 2.409 13.112 6.854 1.00 75.81 154 GLU A CA 1
ATOM 1276 C C . GLU A 1 154 ? 2.833 14.124 7.927 1.00 75.81 154 GLU A C 1
ATOM 1278 O O . GLU A 1 154 ? 4.005 14.479 8.016 1.00 75.81 154 GLU A O 1
ATOM 1283 N N . GLU A 1 155 ? 1.908 14.547 8.792 1.00 68.69 155 GLU A N 1
ATOM 1284 C CA . GLU A 1 155 ? 2.204 15.476 9.890 1.00 68.69 155 GLU A CA 1
ATOM 1285 C C . GLU A 1 155 ? 3.091 14.848 10.969 1.00 68.69 155 GLU A C 1
ATOM 1287 O O . GLU A 1 155 ? 3.913 15.533 11.578 1.00 68.69 155 GLU A O 1
ATOM 1292 N N . LEU A 1 156 ? 2.927 13.546 11.200 1.00 67.12 156 LEU A N 1
ATOM 1293 C CA . LEU A 1 156 ? 3.581 12.819 12.283 1.00 67.12 156 LEU A CA 1
ATOM 1294 C C . LEU A 1 156 ? 4.925 12.192 11.862 1.00 67.12 156 LEU A C 1
ATOM 1296 O O . LEU A 1 156 ? 5.803 12.035 12.707 1.00 67.12 156 LEU A O 1
ATOM 1300 N N . CYS A 1 157 ? 5.089 11.860 10.578 1.00 64.88 157 CYS A N 1
ATOM 1301 C CA . CYS A 1 157 ? 6.240 11.152 10.002 1.00 64.88 157 CYS A CA 1
ATOM 1302 C C . CYS A 1 157 ? 7.102 12.016 9.076 1.00 64.88 157 CYS A C 1
ATOM 1304 O O . CYS A 1 157 ? 8.014 11.495 8.428 1.00 64.88 157 CYS A O 1
ATOM 13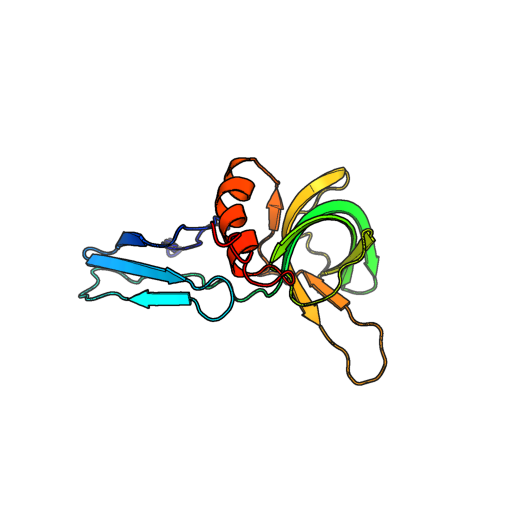06 N N . SER A 1 158 ? 6.806 13.312 8.932 1.00 58.50 158 SER A N 1
ATOM 1307 C CA . SER A 1 158 ? 7.582 14.155 8.027 1.00 58.50 158 SER A CA 1
ATOM 1308 C C . SER A 1 158 ? 9.049 14.192 8.454 1.00 58.50 158 SER A C 1
ATOM 1310 O O . SER A 1 158 ? 9.377 14.649 9.550 1.00 58.50 158 SER A O 1
ATOM 1312 N N . ASN A 1 159 ? 9.958 13.872 7.528 1.00 54.19 159 ASN A N 1
ATOM 1313 C CA . ASN A 1 159 ? 11.387 14.181 7.676 1.00 54.19 159 ASN A CA 1
ATOM 1314 C C . ASN A 1 159 ? 11.654 15.699 7.817 1.00 54.19 159 ASN A C 1
ATOM 1316 O O . ASN A 1 159 ? 12.797 16.111 7.988 1.00 54.19 159 ASN A O 1
ATOM 1320 N N . ARG A 1 160 ? 10.616 16.549 7.732 1.00 53.22 160 ARG A N 1
ATOM 1321 C CA . ARG A 1 160 ? 10.680 18.005 7.925 1.00 53.22 160 ARG A CA 1
ATOM 1322 C C . ARG A 1 160 ? 10.716 18.439 9.397 1.00 53.22 160 ARG A C 1
ATOM 1324 O O . ARG A 1 160 ? 10.873 19.630 9.652 1.00 53.22 160 ARG A O 1
ATOM 1331 N N . GLY A 1 161 ? 10.598 17.510 10.350 1.00 48.62 161 GLY A N 1
ATOM 1332 C CA . GLY A 1 161 ? 10.468 17.841 11.770 1.00 48.62 161 GLY A CA 1
ATOM 1333 C C . GLY A 1 161 ? 9.136 18.543 12.084 1.00 48.62 161 GLY A C 1
ATOM 1334 O O . GLY A 1 161 ? 8.375 18.885 11.173 1.00 48.62 161 GLY A O 1
ATOM 1335 N N . PRO A 1 162 ? 8.804 18.751 13.371 1.00 47.00 162 PRO A N 1
ATOM 1336 C CA . PRO A 1 162 ? 7.599 19.482 13.737 1.00 47.00 162 PRO A CA 1
ATOM 1337 C C . PRO A 1 162 ? 7.655 20.886 13.130 1.00 47.00 162 PRO A C 1
ATOM 1339 O O . PRO A 1 162 ? 8.631 21.610 13.331 1.00 47.00 162 PRO A O 1
ATOM 1342 N N . ARG A 1 163 ? 6.598 21.291 12.410 1.00 50.69 163 ARG A N 1
ATOM 1343 C CA . ARG A 1 163 ? 6.401 22.693 12.023 1.00 50.69 163 ARG A CA 1
ATOM 1344 C C . ARG A 1 163 ? 6.428 23.523 13.303 1.00 50.69 163 ARG A C 1
ATOM 1346 O O . ARG A 1 163 ? 5.462 23.514 14.067 1.00 50.69 163 ARG A O 1
ATOM 1353 N N . THR A 1 164 ? 7.529 24.224 13.556 1.00 49.66 164 THR A N 1
ATOM 1354 C CA . THR A 1 164 ? 7.576 25.258 14.581 1.00 49.66 164 THR A CA 1
ATOM 1355 C C . THR A 1 164 ? 6.485 26.258 14.228 1.00 49.66 164 THR A C 1
ATOM 1357 O O . THR A 1 164 ? 6.555 26.952 13.214 1.00 49.66 164 THR A O 1
ATOM 1360 N N . ARG A 1 165 ? 5.413 26.280 15.028 1.00 47.56 165 ARG A N 1
ATOM 1361 C CA . ARG A 1 165 ? 4.426 27.356 14.946 1.00 47.56 165 ARG A CA 1
ATOM 1362 C C . ARG A 1 165 ? 5.207 28.667 15.092 1.00 47.56 165 ARG A C 1
ATOM 1364 O O . ARG A 1 165 ? 6.022 28.744 16.019 1.00 47.56 165 ARG A O 1
ATOM 1371 N N . PRO A 1 166 ? 5.011 29.668 14.215 1.00 44.00 166 PRO A N 1
ATOM 1372 C CA . PRO A 1 166 ? 5.582 30.980 14.457 1.00 44.00 166 PRO A CA 1
ATOM 1373 C C . PRO A 1 166 ? 5.113 31.418 15.842 1.00 44.00 166 PRO A C 1
ATOM 1375 O O . PRO A 1 166 ? 3.914 31.368 16.131 1.00 44.00 166 PRO A O 1
ATOM 1378 N N . ARG A 1 167 ? 6.057 31.759 16.723 1.00 48.59 167 ARG A N 1
ATOM 1379 C CA . ARG A 1 167 ? 5.709 32.469 17.951 1.00 48.59 167 ARG A CA 1
ATOM 1380 C C . ARG A 1 167 ? 5.096 33.792 17.502 1.00 48.59 167 ARG A C 1
ATOM 1382 O O . ARG A 1 167 ? 5.776 34.565 16.831 1.00 48.59 167 ARG A O 1
ATOM 1389 N N . VAL A 1 168 ? 3.806 33.954 17.785 1.00 55.69 168 VAL A N 1
ATOM 1390 C CA . VAL A 1 168 ? 3.118 35.248 17.758 1.00 55.69 168 VAL A CA 1
ATOM 1391 C C . VAL A 1 168 ? 3.695 36.109 18.871 1.00 55.69 168 VAL A C 1
ATOM 1393 O O . VAL A 1 168 ? 3.957 35.533 19.955 1.00 55.69 168 VAL A O 1
#

pLDDT: mean 81.35, std 13.35, range [35.81, 97.88]

Sequence (168 aa):
MGVVVRFVINGNWKISIPGEYDVAGTKLLYRRSADTWESFEVPGPTQEDLHIMVSVHPVSSVAKVLGKVYVGVETRYDVQIIHTYRNRYHLEHREYLWAPNRCDCPLLEEGYQYVLMVRRHINYEQTLNRILLEEDSYAQPYRPREDSLLRPLEELCSNRGPRTRPRV

Radius of gyration: 18.17 Å; chains: 1; bounding box: 46×62×45 Å

Organism: Astyanax mexicanus (NCBI:txid7994)

Foldseek 3Di:
DDDPADADACPPLDHDDAAWDCAQNWIWGWDDQLADDIDIDTPDDGNDDYDYDDQPFQWKFKWAFADWDDDPFKIKTWIATDGTLGHPDDDDRIAIEIENGDPCQPPHDHGFIKTWRWHWDDDPVPDDIHIYDYSPTRIDGDDPVVVVRSNVSNQRRPPVPHDPDPDD